Protein AF-A0A530GDT2-F1 (afdb_monomer_lite)

Radius of gyration: 15.75 Å; chains: 1; bounding box: 32×31×51 Å

Sequence (67 aa):
HLGDAYWRVGRKLEATYQWTQARDLKPDPDVLATLQQKLLKGLPPIESNTAQETPKVKPDPTPAPKG

pLDDT: mean 80.61, std 18.16, range [46.25, 97.25]

Secondary structure (DSSP, 8-state):
-HHHHHHHTT-HHHHHHHHHHHHHT---HHHHHHHHHHHHH-PPP--TT----S---------PPP-

Foldseek 3Di:
DVLLVCVVVVVNVVSLVVLVVVLVVVDDPVSNVVSVCCNPPNDDDDDVPPPDPPPPDDDDDDDDDDD

Structure (mmCIF, N/CA/C/O backbone):
data_AF-A0A530GDT2-F1
#
_entry.id   AF-A0A530GDT2-F1
#
loop_
_atom_site.group_PDB
_atom_site.id
_atom_site.type_symbol
_atom_site.label_atom_id
_atom_site.label_alt_id
_atom_site.label_comp_id
_atom_site.label_asym_id
_atom_site.label_entity_id
_atom_site.label_seq_id
_atom_site.pdbx_PDB_ins_code
_atom_site.Cartn_x
_atom_site.Cartn_y
_atom_site.Cartn_z
_atom_site.occupancy
_atom_site.B_iso_or_equiv
_atom_site.auth_seq_id
_atom_site.auth_comp_id
_atom_site.auth_asym_id
_atom_site.auth_atom_id
_atom_site.pdbx_PDB_model_num
ATOM 1 N N . HIS A 1 1 ? -3.560 -12.157 -4.439 1.00 83.75 1 HIS A N 1
ATOM 2 C CA . HIS A 1 1 ? -2.496 -11.381 -3.767 1.00 83.75 1 HIS A CA 1
ATOM 3 C C . HIS A 1 1 ? -2.826 -11.204 -2.294 1.00 83.75 1 HIS A C 1
ATOM 5 O O . HIS A 1 1 ? -3.903 -10.708 -1.984 1.00 83.75 1 HIS A O 1
ATOM 11 N N . LEU A 1 2 ? -1.927 -11.611 -1.391 1.00 89.69 2 LEU A N 1
ATOM 12 C CA . LEU A 1 2 ? -2.171 -11.514 0.054 1.00 89.69 2 LEU A CA 1
ATOM 13 C C . LEU A 1 2 ? -2.333 -10.056 0.522 1.00 89.69 2 LEU A C 1
ATOM 15 O O . LEU A 1 2 ? -3.229 -9.765 1.307 1.00 89.69 2 LEU A O 1
ATOM 19 N N . GLY A 1 3 ? -1.531 -9.132 -0.021 1.00 94.44 3 GLY A N 1
ATOM 20 C CA . GLY A 1 3 ? -1.647 -7.707 0.308 1.00 94.44 3 GLY A CA 1
ATOM 21 C C . GLY A 1 3 ? -3.013 -7.116 -0.055 1.00 94.44 3 GLY A C 1
ATOM 22 O O . GLY A 1 3 ? -3.608 -6.393 0.736 1.00 94.44 3 GLY A O 1
ATOM 23 N N . ASP A 1 4 ? -3.571 -7.505 -1.200 1.00 93.75 4 ASP A N 1
ATOM 24 C CA . ASP A 1 4 ? -4.889 -7.046 -1.651 1.00 93.75 4 ASP A CA 1
ATOM 25 C C . ASP A 1 4 ? -6.004 -7.549 -0.721 1.00 93.75 4 ASP A C 1
ATOM 27 O O . ASP A 1 4 ? -6.913 -6.793 -0.381 1.00 93.75 4 ASP A O 1
ATOM 31 N N . ALA A 1 5 ? -5.907 -8.798 -0.249 1.00 94.38 5 ALA A N 1
ATOM 32 C CA . ALA A 1 5 ? -6.839 -9.348 0.735 1.00 94.38 5 ALA A CA 1
ATOM 33 C C . ALA A 1 5 ? -6.766 -8.579 2.063 1.00 94.38 5 ALA A C 1
ATOM 35 O O . ALA A 1 5 ? -7.801 -8.175 2.591 1.00 94.38 5 ALA A O 1
ATOM 36 N N . TYR A 1 6 ? -5.555 -8.305 2.561 1.00 95.56 6 TYR A N 1
ATOM 37 C CA . TYR A 1 6 ? -5.351 -7.497 3.765 1.00 95.56 6 TYR A CA 1
ATOM 38 C C . TYR A 1 6 ? -5.912 -6.082 3.627 1.00 95.56 6 TYR A C 1
ATOM 40 O O . TYR A 1 6 ? -6.583 -5.603 4.541 1.00 95.56 6 TYR A O 1
ATOM 48 N N . TRP A 1 7 ? -5.729 -5.436 2.475 1.00 94.75 7 TRP A N 1
ATOM 49 C CA . TRP A 1 7 ? -6.268 -4.098 2.241 1.00 94.75 7 TRP A CA 1
ATOM 50 C C . TRP A 1 7 ? -7.796 -4.076 2.329 1.00 94.75 7 TRP A C 1
ATOM 52 O O . TRP A 1 7 ? -8.376 -3.193 2.960 1.00 94.75 7 TRP A O 1
ATOM 62 N N . ARG A 1 8 ? -8.449 -5.080 1.734 1.00 92.38 8 ARG A N 1
ATOM 63 C CA . ARG A 1 8 ? -9.914 -5.193 1.675 1.00 92.38 8 ARG A CA 1
ATOM 64 C C . ARG A 1 8 ? -10.557 -5.426 3.037 1.00 92.38 8 ARG A C 1
ATOM 66 O O . ARG A 1 8 ? -11.675 -4.976 3.245 1.00 92.38 8 ARG A O 1
ATOM 73 N N . VAL A 1 9 ? -9.849 -6.071 3.963 1.00 94.56 9 VAL A N 1
ATOM 74 C CA . VAL A 1 9 ? -10.318 -6.287 5.345 1.00 94.56 9 VAL A CA 1
ATOM 75 C C . VAL A 1 9 ? -9.841 -5.203 6.322 1.00 94.56 9 VAL A C 1
ATOM 77 O O . VAL A 1 9 ? -9.973 -5.359 7.530 1.00 94.56 9 VAL A O 1
ATOM 80 N N . GLY A 1 10 ? -9.254 -4.108 5.825 1.00 94.00 10 GLY A N 1
ATOM 81 C CA . GLY A 1 10 ? -8.804 -2.980 6.649 1.00 94.00 10 GLY A CA 1
ATOM 82 C C . GLY A 1 10 ? -7.421 -3.146 7.292 1.00 94.00 10 GLY A C 1
ATOM 83 O O . GLY A 1 10 ? -6.951 -2.232 7.969 1.00 94.00 10 GLY A O 1
ATOM 84 N N . ARG A 1 11 ? -6.710 -4.248 7.032 1.00 97.25 11 ARG A N 1
ATOM 85 C CA . ARG A 1 11 ? -5.334 -4.504 7.499 1.00 97.25 11 ARG A CA 1
ATOM 86 C C . ARG A 1 11 ? -4.310 -3.790 6.607 1.00 97.25 11 ARG A C 1
ATOM 88 O O . ARG A 1 11 ? -3.474 -4.409 5.952 1.00 97.25 11 ARG A O 1
ATOM 95 N N . LYS A 1 12 ? -4.386 -2.455 6.559 1.00 94.69 12 LYS A N 1
ATOM 96 C CA . LYS A 1 12 ? -3.601 -1.621 5.626 1.00 94.69 12 LYS A CA 1
ATOM 97 C C . LYS A 1 12 ? -2.088 -1.730 5.833 1.00 94.69 12 LYS A C 1
ATOM 99 O O . LYS A 1 12 ? -1.360 -1.783 4.853 1.00 94.69 12 LYS A O 1
ATOM 104 N N . LEU A 1 13 ? -1.611 -1.806 7.078 1.00 96.69 13 LEU A N 1
ATOM 105 C CA . LEU A 1 13 ? -0.175 -1.921 7.374 1.00 96.69 13 LEU A CA 1
ATOM 106 C C . LEU A 1 13 ? 0.417 -3.203 6.775 1.00 96.69 13 LEU A C 1
ATOM 108 O O . LEU A 1 13 ? 1.462 -3.175 6.130 1.00 96.69 13 LEU A O 1
ATOM 112 N N . GLU A 1 14 ? -0.290 -4.317 6.935 1.00 96.81 14 GLU A N 1
ATOM 113 C CA . GLU A 1 14 ? 0.148 -5.621 6.441 1.00 96.81 14 GLU A CA 1
ATOM 114 C C . GLU A 1 14 ? 0.021 -5.716 4.922 1.00 96.81 14 GLU A C 1
ATOM 116 O O . GLU A 1 14 ? 0.881 -6.297 4.265 1.00 96.81 14 GLU A O 1
ATOM 121 N N . ALA A 1 15 ? -0.999 -5.078 4.342 1.00 96.75 15 ALA A N 1
ATOM 122 C CA . ALA A 1 15 ? -1.104 -4.907 2.899 1.00 96.75 15 ALA A CA 1
ATOM 123 C C . ALA A 1 15 ? 0.110 -4.164 2.319 1.00 96.75 15 ALA A C 1
ATOM 125 O O . ALA A 1 15 ? 0.763 -4.667 1.404 1.00 96.75 15 ALA A O 1
ATOM 126 N N . THR A 1 16 ? 0.459 -3.016 2.905 1.00 95.31 16 THR A N 1
ATOM 127 C CA . THR A 1 16 ? 1.625 -2.215 2.511 1.00 95.31 16 THR A CA 1
ATOM 128 C C . THR A 1 16 ? 2.925 -3.003 2.663 1.00 95.31 16 THR A C 1
ATOM 130 O O . THR A 1 16 ? 3.768 -2.961 1.765 1.00 95.31 16 THR A O 1
ATOM 133 N N . TYR A 1 17 ? 3.085 -3.766 3.751 1.00 96.00 17 TYR A N 1
ATOM 134 C CA . TYR A 1 17 ? 4.248 -4.636 3.945 1.00 96.00 17 TYR A CA 1
ATOM 135 C C . TYR A 1 17 ? 4.350 -5.690 2.835 1.00 96.00 17 TYR A C 1
ATOM 137 O O . TYR A 1 17 ? 5.397 -5.814 2.200 1.00 96.00 17 TYR A O 1
ATOM 145 N N . GLN A 1 18 ? 3.247 -6.380 2.524 1.00 96.31 18 GLN A N 1
ATOM 146 C CA . GLN A 1 18 ? 3.214 -7.379 1.456 1.00 96.31 18 GLN A CA 1
ATOM 147 C C . GLN A 1 18 ? 3.548 -6.788 0.081 1.00 96.31 18 GLN A C 1
ATOM 149 O O . GLN A 1 18 ? 4.260 -7.422 -0.695 1.00 96.31 18 GLN A O 1
ATOM 154 N N . TRP A 1 19 ? 3.064 -5.586 -0.240 1.00 95.19 19 TRP A N 1
ATOM 155 C CA . TRP A 1 19 ? 3.394 -4.932 -1.510 1.00 95.19 19 TRP A CA 1
ATOM 156 C C . TRP A 1 19 ? 4.835 -4.438 -1.566 1.00 95.19 19 TRP A C 1
ATOM 158 O O . TRP A 1 19 ? 5.467 -4.540 -2.614 1.00 95.19 19 TRP A O 1
ATOM 168 N N . THR A 1 20 ? 5.369 -3.946 -0.448 1.00 95.25 20 THR A N 1
ATOM 169 C CA . THR A 1 20 ? 6.776 -3.536 -0.346 1.00 95.25 20 THR A CA 1
ATOM 170 C C . THR A 1 20 ? 7.699 -4.732 -0.562 1.00 95.25 20 THR A C 1
ATOM 172 O O . THR A 1 20 ? 8.593 -4.662 -1.397 1.00 95.25 20 THR A O 1
ATOM 175 N N . GLN A 1 21 ? 7.425 -5.865 0.092 1.00 96.00 21 GLN A N 1
ATOM 176 C CA . GLN A 1 21 ? 8.172 -7.104 -0.137 1.00 96.00 21 GLN A CA 1
ATOM 177 C C . GLN A 1 21 ? 8.071 -7.565 -1.594 1.00 96.00 21 GLN A C 1
ATOM 179 O O . GLN A 1 21 ? 9.084 -7.853 -2.222 1.00 96.00 21 GLN A O 1
ATOM 184 N N . ALA A 1 22 ? 6.863 -7.573 -2.167 1.00 93.62 22 ALA A N 1
ATOM 185 C CA . ALA A 1 22 ? 6.665 -7.962 -3.561 1.00 93.62 22 ALA A CA 1
ATOM 186 C C . ALA A 1 22 ? 7.431 -7.058 -4.542 1.00 93.62 22 ALA A C 1
ATOM 188 O O . ALA A 1 22 ? 7.948 -7.551 -5.537 1.00 93.62 22 ALA A O 1
ATOM 189 N N . ARG A 1 23 ? 7.536 -5.755 -4.250 1.00 94.31 23 ARG A N 1
ATOM 190 C CA . ARG A 1 23 ? 8.328 -4.784 -5.018 1.00 94.31 23 ARG A CA 1
ATOM 191 C C . ARG A 1 23 ? 9.824 -5.090 -4.924 1.00 94.31 23 ARG A C 1
ATOM 193 O O . ARG A 1 23 ? 10.525 -5.030 -5.931 1.00 94.31 23 ARG A O 1
ATOM 200 N N . ASP A 1 24 ? 10.307 -5.418 -3.729 1.00 94.38 24 ASP A N 1
ATOM 201 C CA . ASP A 1 24 ? 11.731 -5.651 -3.462 1.00 94.38 24 ASP A CA 1
ATOM 202 C C . ASP A 1 24 ? 12.252 -6.944 -4.113 1.00 94.38 24 ASP A C 1
ATOM 204 O O . ASP A 1 24 ? 13.440 -7.048 -4.419 1.00 94.38 24 ASP A O 1
ATOM 208 N N . LEU A 1 25 ? 11.356 -7.881 -4.441 1.00 94.31 25 LEU A N 1
ATOM 209 C CA . LEU A 1 25 ? 11.656 -9.075 -5.240 1.00 94.31 25 LEU A CA 1
ATOM 210 C C . LEU A 1 25 ? 11.910 -8.787 -6.731 1.00 94.31 25 LEU A C 1
ATOM 212 O O . LEU A 1 25 ? 12.102 -9.727 -7.498 1.00 94.31 25 LEU A O 1
ATOM 216 N N .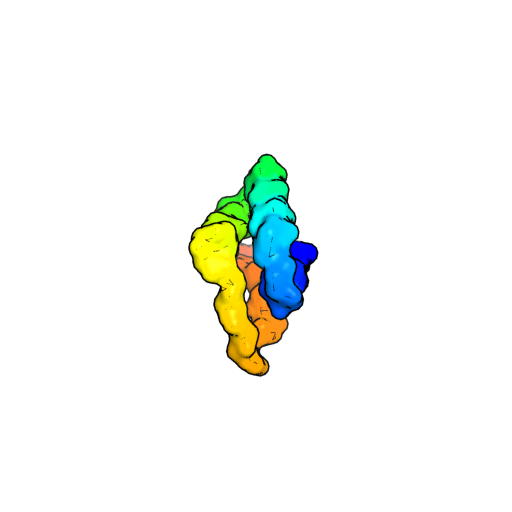 LYS A 1 26 ? 11.940 -7.511 -7.142 1.00 88.75 26 LYS A N 1
ATOM 217 C CA . LYS A 1 26 ? 12.161 -7.067 -8.530 1.00 88.75 26 LYS A CA 1
ATOM 218 C C . LYS A 1 26 ? 11.199 -7.755 -9.513 1.00 88.75 26 LYS A C 1
ATOM 220 O O . LYS A 1 26 ? 11.645 -8.467 -10.414 1.00 88.75 26 LYS A O 1
ATOM 225 N N . PRO A 1 27 ? 9.881 -7.573 -9.331 1.00 91.00 27 PRO A N 1
ATOM 226 C CA . PRO A 1 27 ? 8.897 -8.131 -10.239 1.00 91.00 27 PRO A CA 1
ATOM 227 C C . PRO A 1 27 ? 8.981 -7.430 -11.600 1.00 91.00 27 PRO A C 1
ATOM 229 O O . PRO A 1 27 ? 9.665 -6.416 -11.758 1.00 91.00 27 PRO A O 1
ATOM 232 N N . ASP A 1 28 ? 8.251 -7.963 -12.575 1.00 92.94 28 ASP A N 1
ATOM 233 C CA . ASP A 1 28 ? 8.159 -7.379 -13.911 1.00 92.94 28 ASP A CA 1
ATOM 234 C C . ASP A 1 28 ? 7.734 -5.889 -13.859 1.00 92.94 28 ASP A C 1
ATOM 236 O O . ASP A 1 28 ? 6.959 -5.522 -12.965 1.00 92.94 28 ASP A O 1
ATOM 240 N N . PRO A 1 29 ? 8.216 -5.009 -14.761 1.00 90.50 29 PRO A N 1
ATOM 241 C CA . PRO A 1 29 ? 7.942 -3.569 -14.705 1.00 90.50 29 PRO A CA 1
ATOM 242 C C . PRO A 1 29 ? 6.454 -3.200 -14.618 1.00 90.50 29 PRO A C 1
ATOM 244 O O . PRO A 1 29 ? 6.099 -2.269 -13.891 1.00 90.50 29 PRO A O 1
ATOM 247 N N . ASP A 1 30 ? 5.576 -3.948 -15.290 1.00 88.62 30 ASP A N 1
ATOM 248 C CA . ASP A 1 30 ? 4.122 -3.753 -15.222 1.00 88.62 30 ASP A CA 1
ATOM 249 C C . ASP A 1 30 ? 3.571 -4.019 -13.806 1.00 88.62 30 ASP A C 1
ATOM 251 O O . ASP A 1 30 ? 2.743 -3.273 -13.262 1.00 88.62 30 ASP A O 1
ATOM 255 N N . VAL A 1 31 ? 4.085 -5.063 -13.153 1.00 90.06 31 VAL A N 1
ATOM 256 C CA . VAL A 1 31 ? 3.735 -5.412 -11.770 1.00 90.06 31 VAL A CA 1
ATOM 257 C C . VAL A 1 31 ? 4.330 -4.395 -10.799 1.00 90.06 31 VAL A C 1
ATOM 259 O O . VAL A 1 31 ? 3.652 -3.973 -9.861 1.00 90.06 31 VAL A O 1
ATOM 262 N N . LEU A 1 32 ? 5.568 -3.957 -11.032 1.00 92.44 32 LEU A N 1
ATOM 263 C CA . LEU A 1 32 ? 6.237 -2.938 -10.230 1.00 92.44 32 LEU A CA 1
ATOM 264 C C . LEU A 1 32 ? 5.437 -1.629 -10.209 1.00 92.44 32 LEU A C 1
ATOM 266 O O . LEU A 1 32 ? 5.181 -1.089 -9.131 1.00 92.44 32 LEU A O 1
ATOM 270 N N . ALA A 1 33 ? 4.995 -1.153 -11.376 1.00 92.38 33 ALA A N 1
ATOM 271 C CA . ALA A 1 33 ? 4.167 0.045 -11.493 1.00 92.38 33 ALA A CA 1
ATOM 272 C C . ALA A 1 33 ? 2.842 -0.107 -10.726 1.00 92.38 33 ALA A C 1
ATOM 274 O O . ALA A 1 33 ? 2.433 0.795 -9.988 1.00 92.38 33 ALA A O 1
ATOM 275 N N . THR A 1 34 ? 2.207 -1.278 -10.826 1.00 90.94 34 THR A N 1
ATOM 276 C CA . THR A 1 34 ? 0.975 -1.596 -10.090 1.00 90.94 34 THR A CA 1
ATOM 277 C C . THR A 1 34 ? 1.198 -1.561 -8.574 1.00 90.94 34 THR A C 1
ATOM 279 O O . THR A 1 34 ? 0.427 -0.935 -7.847 1.00 90.94 34 THR A O 1
ATOM 282 N N . LEU A 1 35 ? 2.271 -2.182 -8.075 1.00 93.19 35 LEU A N 1
ATOM 283 C CA . LEU A 1 35 ? 2.615 -2.181 -6.650 1.00 93.19 35 LEU A CA 1
ATOM 284 C C . LEU A 1 35 ? 2.925 -0.773 -6.134 1.00 93.19 35 LEU A C 1
ATOM 286 O O . LEU A 1 35 ? 2.490 -0.420 -5.041 1.00 93.19 35 LEU A O 1
ATOM 290 N N . GLN A 1 36 ? 3.619 0.055 -6.919 1.00 93.25 36 GLN A N 1
ATOM 291 C CA . GLN A 1 36 ? 3.869 1.457 -6.574 1.00 93.25 36 GLN A CA 1
ATOM 292 C C . GLN A 1 36 ? 2.566 2.259 -6.455 1.00 93.25 36 GLN A C 1
ATOM 294 O O . GLN A 1 36 ? 2.406 3.019 -5.501 1.00 93.25 36 GLN A O 1
ATOM 299 N N . GLN A 1 37 ? 1.606 2.062 -7.366 1.00 93.88 37 GLN A N 1
ATOM 300 C CA . GLN A 1 37 ? 0.286 2.693 -7.245 1.00 93.88 37 GLN A CA 1
ATOM 301 C C . GLN A 1 37 ? -0.461 2.209 -5.996 1.00 93.88 37 GLN A C 1
ATOM 303 O O . GLN A 1 37 ? -0.993 3.038 -5.254 1.00 93.88 37 GLN A O 1
ATOM 308 N N . LYS A 1 38 ? -0.447 0.896 -5.721 1.00 93.12 38 LYS A N 1
ATOM 309 C CA . LYS A 1 38 ? -1.065 0.307 -4.521 1.00 93.12 38 LYS A CA 1
ATOM 310 C C . LYS A 1 38 ? -0.439 0.864 -3.234 1.00 93.12 38 LYS A C 1
ATOM 312 O O . LYS A 1 38 ? -1.168 1.211 -2.313 1.00 93.12 38 LYS A O 1
ATOM 317 N N . LEU A 1 39 ? 0.881 1.052 -3.186 1.00 93.00 39 LEU A N 1
ATOM 318 C CA . LEU A 1 39 ? 1.575 1.659 -2.042 1.00 93.00 39 LEU A CA 1
ATOM 319 C C . LEU A 1 39 ? 1.212 3.138 -1.820 1.00 93.00 39 LEU A C 1
ATOM 321 O O . LEU A 1 39 ? 1.135 3.571 -0.673 1.00 93.00 39 LEU A O 1
ATOM 325 N N . LEU A 1 40 ? 0.990 3.911 -2.888 1.00 93.19 40 LEU A N 1
ATOM 326 C CA . LEU A 1 40 ? 0.677 5.344 -2.795 1.00 93.19 40 LEU A CA 1
ATOM 327 C C . LEU A 1 40 ? -0.798 5.623 -2.488 1.00 93.19 40 LEU A C 1
ATOM 329 O O . LEU A 1 40 ? -1.110 6.510 -1.698 1.00 93.19 40 LEU A O 1
ATOM 333 N N . LYS A 1 41 ? -1.706 4.908 -3.159 1.00 92.00 41 LYS A N 1
ATOM 334 C CA . LYS A 1 41 ? -3.148 5.207 -3.163 1.00 92.00 41 LYS A CA 1
ATOM 335 C C . LYS A 1 41 ? -4.002 4.092 -2.562 1.00 92.00 41 LYS A C 1
ATOM 337 O O . LYS A 1 41 ? -5.178 4.320 -2.286 1.00 92.00 41 LYS A O 1
ATOM 342 N N . GLY A 1 42 ? -3.437 2.907 -2.339 1.00 91.31 42 GLY A N 1
ATOM 343 C CA . GLY A 1 42 ? -4.196 1.723 -1.952 1.00 91.31 42 GLY A CA 1
ATOM 344 C C . GLY A 1 42 ? -4.885 1.022 -3.118 1.00 91.31 42 GLY A C 1
ATOM 345 O O . GLY A 1 42 ? -4.633 1.333 -4.282 1.00 91.31 42 GLY A O 1
ATOM 346 N N . LEU A 1 43 ? -5.783 0.079 -2.805 1.00 90.06 43 LEU A N 1
ATOM 347 C CA . LEU A 1 43 ? -6.685 -0.483 -3.815 1.00 90.06 43 LEU A CA 1
ATOM 348 C C . LEU A 1 43 ? -7.921 0.399 -3.998 1.00 90.06 43 LEU A C 1
ATOM 350 O O . LEU A 1 43 ? -8.493 0.850 -2.997 1.00 90.06 43 LEU A O 1
ATOM 354 N N . PRO A 1 44 ? -8.392 0.550 -5.249 1.00 87.12 44 PRO A N 1
ATOM 355 C CA . PRO A 1 44 ? -9.695 1.131 -5.510 1.00 87.12 44 PRO A CA 1
ATOM 356 C C . PRO A 1 44 ? -10.815 0.271 -4.889 1.00 87.12 44 PRO A C 1
ATOM 358 O O . PRO A 1 44 ? -10.630 -0.940 -4.665 1.00 87.12 44 PRO A O 1
ATOM 361 N N . PRO A 1 45 ? -11.985 0.877 -4.614 1.00 82.06 45 PRO A N 1
ATOM 362 C CA . PRO A 1 45 ? -13.192 0.136 -4.270 1.00 82.06 45 PRO A CA 1
ATOM 363 C C . PRO A 1 45 ? -13.475 -0.938 -5.326 1.00 82.06 45 PRO A C 1
ATOM 365 O O . PRO A 1 45 ? -13.234 -0.719 -6.513 1.00 82.06 45 PRO A O 1
ATOM 368 N N . ILE A 1 46 ? -13.987 -2.101 -4.912 1.00 74.31 46 ILE A N 1
ATOM 369 C CA . ILE A 1 46 ? -14.572 -3.020 -5.891 1.00 74.31 46 ILE A CA 1
ATOM 370 C C . ILE A 1 46 ? -15.876 -2.394 -6.356 1.00 74.31 46 ILE A C 1
ATOM 372 O O . ILE A 1 46 ? -16.863 -2.402 -5.626 1.00 74.31 46 ILE A O 1
ATOM 376 N N . GLU A 1 47 ? -15.881 -1.869 -7.573 1.00 69.38 47 GLU A N 1
ATOM 377 C CA . GLU A 1 47 ? -17.122 -1.760 -8.322 1.00 69.38 47 GLU A CA 1
ATOM 378 C C . GLU A 1 47 ? -17.523 -3.168 -8.767 1.00 69.38 47 GLU A C 1
ATOM 380 O O . GLU A 1 47 ? -16.677 -3.953 -9.204 1.00 69.38 47 GLU A O 1
ATOM 385 N N . SER A 1 48 ? -18.808 -3.502 -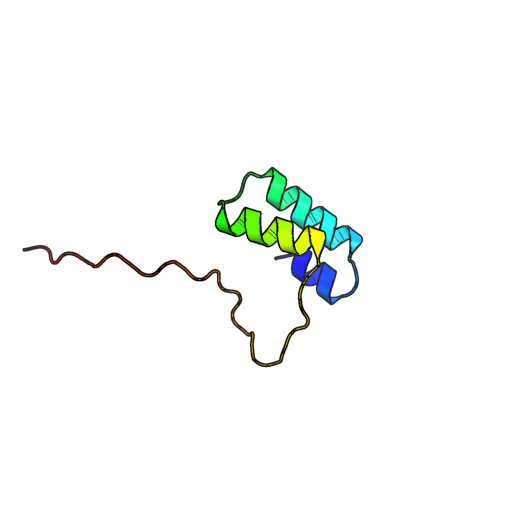8.642 1.00 57.91 48 SER A N 1
ATOM 386 C CA . SER A 1 48 ? -19.378 -4.843 -8.853 1.00 57.91 48 SER A CA 1
ATOM 387 C C . SER A 1 48 ? -19.158 -5.449 -10.254 1.00 57.91 48 SER A C 1
ATOM 389 O O . SER A 1 48 ? -19.665 -6.531 -10.527 1.00 57.91 48 SER A O 1
ATOM 391 N N . ASN A 1 49 ? -18.404 -4.786 -11.137 1.00 53.84 49 ASN A N 1
ATOM 392 C CA . ASN A 1 49 ? -18.088 -5.222 -12.497 1.00 53.84 49 ASN A CA 1
ATOM 393 C C . ASN A 1 49 ? -16.587 -5.512 -12.740 1.00 53.84 49 ASN A C 1
ATOM 395 O O . ASN A 1 49 ? -16.211 -5.965 -13.816 1.00 53.84 49 ASN A O 1
ATOM 399 N N . THR A 1 50 ? -15.701 -5.317 -11.758 1.00 53.97 50 THR A N 1
ATOM 400 C CA . THR A 1 50 ? -14.262 -5.607 -11.933 1.00 53.97 50 THR A CA 1
ATOM 401 C C . THR A 1 50 ? -13.909 -6.968 -11.334 1.00 53.97 50 THR A C 1
ATOM 403 O O . THR A 1 50 ? -13.146 -7.079 -10.377 1.00 53.97 50 THR A O 1
ATOM 406 N N . ALA A 1 51 ? -14.479 -8.034 -11.901 1.00 50.22 51 ALA A N 1
ATOM 407 C CA . ALA A 1 51 ? -14.107 -9.419 -11.588 1.00 50.22 51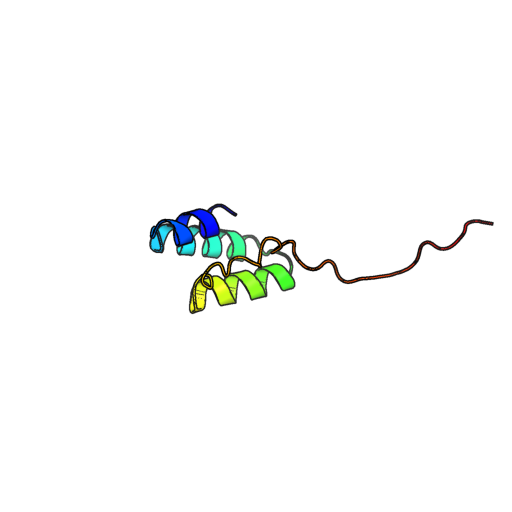 ALA A CA 1
ATOM 408 C C . ALA A 1 51 ? -12.813 -9.876 -12.301 1.00 50.22 51 ALA A C 1
ATOM 410 O O . ALA A 1 51 ? -12.455 -11.049 -12.240 1.00 50.22 51 ALA A O 1
ATOM 411 N N . GLN A 1 52 ? -12.098 -8.973 -12.979 1.00 50.38 52 GLN A N 1
ATOM 412 C CA . GLN A 1 52 ? -10.871 -9.292 -13.707 1.00 50.38 52 GLN A CA 1
ATOM 413 C C . GLN A 1 52 ? -9.824 -8.190 -13.506 1.00 50.38 52 GLN A C 1
ATOM 415 O O . GLN A 1 52 ? -9.677 -7.296 -14.327 1.00 50.38 52 GLN A O 1
ATOM 420 N N . GLU A 1 53 ? -9.048 -8.280 -12.426 1.00 54.56 53 GLU A N 1
ATOM 421 C CA . GLU A 1 53 ? -7.644 -7.841 -12.468 1.00 54.56 53 GLU A CA 1
ATOM 422 C C . GLU A 1 53 ? -6.783 -9.101 -12.659 1.00 54.56 53 GLU A C 1
ATOM 424 O O . GLU A 1 53 ? -5.923 -9.447 -11.856 1.00 54.56 53 GLU A O 1
ATOM 429 N N . THR A 1 54 ? -7.075 -9.858 -13.720 1.00 46.25 54 THR A N 1
ATOM 430 C CA . THR A 1 54 ? -6.023 -10.584 -14.430 1.00 46.25 54 THR A CA 1
ATOM 431 C C . THR A 1 54 ? -5.160 -9.514 -15.090 1.00 46.25 54 THR A C 1
ATOM 433 O O . THR A 1 54 ? -5.724 -8.682 -15.809 1.00 46.25 54 THR A O 1
ATOM 436 N N . PRO A 1 55 ? -3.833 -9.485 -14.868 1.00 50.97 55 PRO A N 1
ATOM 437 C CA . 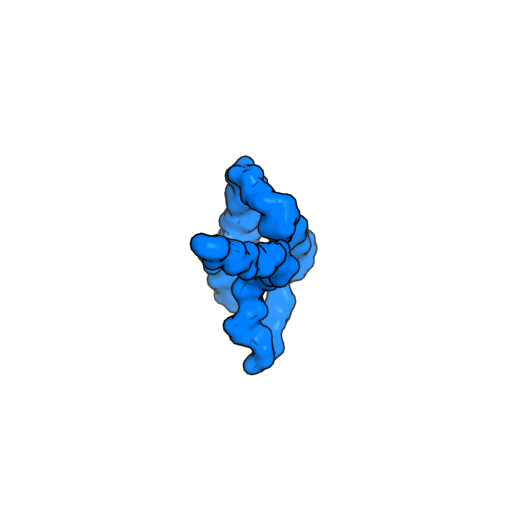PRO A 1 55 ? -2.949 -8.617 -15.627 1.00 50.97 55 PRO A CA 1
ATOM 438 C C . PRO A 1 55 ? -3.277 -8.797 -17.103 1.00 50.97 55 PRO A C 1
ATOM 440 O O . PRO A 1 55 ? -3.308 -9.924 -17.600 1.00 50.97 55 PRO A O 1
ATOM 443 N N . LYS A 1 56 ? -3.607 -7.692 -17.770 1.00 52.72 56 LYS A N 1
ATOM 444 C CA . LYS A 1 56 ? -3.836 -7.648 -19.206 1.00 52.72 56 LYS A CA 1
ATOM 445 C C . LYS A 1 56 ? -2.528 -8.060 -19.869 1.00 52.72 56 LYS A C 1
ATOM 447 O O . LYS A 1 56 ? -1.651 -7.235 -20.093 1.00 52.72 56 LYS A O 1
ATOM 452 N N . VAL A 1 57 ? -2.401 -9.363 -20.121 1.00 49.41 57 VAL A N 1
ATOM 453 C CA . VAL A 1 57 ? -1.468 -9.936 -21.081 1.00 49.41 57 VAL A CA 1
ATOM 454 C C . VAL A 1 57 ? -1.625 -9.092 -22.339 1.00 49.41 57 VAL A C 1
ATOM 456 O O . VAL A 1 57 ? -2.709 -9.007 -22.919 1.00 49.41 57 VAL A O 1
ATOM 459 N N . LYS A 1 58 ? -0.553 -8.379 -22.681 1.00 50.97 58 LYS A N 1
ATOM 460 C CA . LYS A 1 58 ? -0.347 -7.757 -23.988 1.00 50.97 58 LYS A CA 1
ATOM 461 C C . LYS A 1 58 ? -0.844 -8.733 -25.067 1.00 50.97 58 LYS A C 1
ATOM 463 O O . LYS A 1 58 ? -0.405 -9.883 -25.037 1.00 50.97 58 LYS A O 1
ATOM 468 N N . PRO A 1 59 ? -1.736 -8.343 -25.990 1.00 58.38 59 PRO A N 1
ATOM 469 C CA . PRO A 1 59 ? -2.003 -9.194 -27.133 1.00 58.38 59 PRO A CA 1
ATOM 470 C C . PRO A 1 59 ? -0.782 -9.176 -28.072 1.00 58.38 59 PRO A C 1
ATOM 472 O O . PRO A 1 59 ? -0.200 -8.114 -28.303 1.00 58.38 59 PRO A O 1
ATOM 475 N N . ASP A 1 60 ? -0.471 -10.365 -28.603 1.00 47.94 60 ASP A N 1
ATOM 476 C CA . ASP A 1 60 ? 0.340 -10.690 -29.795 1.00 47.94 60 ASP A CA 1
ATOM 477 C C . ASP A 1 60 ? 1.880 -10.845 -29.677 1.00 47.94 60 ASP A C 1
ATOM 479 O O . ASP A 1 60 ? 2.517 -10.136 -28.895 1.00 47.94 60 ASP A O 1
ATOM 483 N N . PRO A 1 61 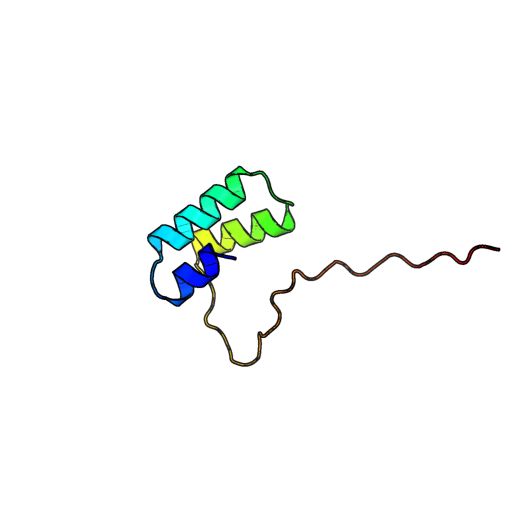? 2.499 -11.805 -30.423 1.00 52.94 61 PRO A N 1
ATOM 484 C CA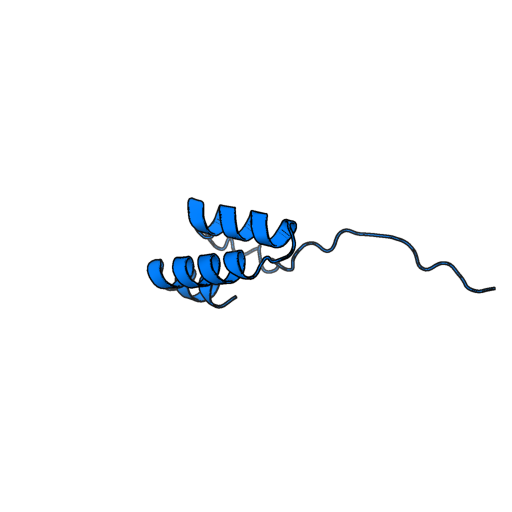 . PRO A 1 61 ? 2.167 -12.148 -31.814 1.00 52.94 61 PRO A CA 1
ATOM 485 C C . PRO A 1 61 ? 1.799 -13.619 -32.109 1.00 52.94 61 PRO A C 1
ATOM 487 O O . PRO A 1 61 ? 2.454 -14.552 -31.654 1.00 52.94 61 PRO A O 1
ATOM 490 N N . THR A 1 62 ? 0.760 -13.787 -32.930 1.00 53.62 62 THR A N 1
ATOM 491 C CA . THR A 1 62 ? 0.621 -14.715 -34.075 1.00 53.62 62 THR A CA 1
ATOM 492 C C . THR A 1 62 ? 1.254 -16.123 -33.982 1.00 53.62 62 THR A C 1
ATOM 494 O O . THR A 1 62 ? 2.481 -16.246 -33.961 1.00 53.62 62 THR A O 1
ATOM 497 N N . PRO A 1 63 ? 0.483 -17.226 -34.121 1.00 58.03 63 PRO A N 1
ATOM 498 C CA . PRO A 1 63 ? 1.075 -18.515 -34.451 1.00 58.03 63 PRO A CA 1
ATOM 499 C C . PRO A 1 63 ? 1.458 -18.504 -35.938 1.00 58.03 63 PRO A C 1
ATOM 501 O O . PRO A 1 63 ? 0.598 -18.478 -36.817 1.00 58.03 63 PRO A O 1
ATOM 504 N N . ALA A 1 64 ? 2.756 -18.501 -36.237 1.00 62.09 64 ALA A N 1
ATOM 505 C CA . ALA A 1 64 ? 3.232 -18.772 -37.589 1.00 62.09 64 ALA A CA 1
ATOM 506 C C . ALA A 1 64 ? 2.831 -20.210 -37.991 1.00 62.09 64 ALA A C 1
ATOM 508 O O . ALA A 1 64 ? 3.094 -21.142 -37.221 1.00 62.09 64 ALA A O 1
ATOM 509 N N . PRO A 1 65 ? 2.206 -20.430 -39.162 1.00 63.12 65 PRO A N 1
ATOM 510 C CA . PRO A 1 65 ? 1.913 -21.773 -39.640 1.00 63.12 65 PRO A CA 1
ATOM 511 C C . PRO A 1 65 ? 3.226 -22.463 -40.030 1.00 63.12 65 PRO A C 1
ATOM 513 O O . PRO A 1 65 ? 4.026 -21.919 -40.792 1.00 63.12 65 PRO A O 1
ATOM 516 N N . LYS A 1 66 ? 3.462 -23.661 -39.487 1.00 55.00 66 LYS A N 1
ATOM 517 C CA . LYS A 1 66 ? 4.493 -24.569 -40.001 1.00 55.00 66 LYS A CA 1
ATOM 518 C C . LYS A 1 66 ? 4.013 -25.112 -41.350 1.00 55.00 66 LYS A C 1
ATOM 520 O O . LYS A 1 66 ? 2.855 -25.517 -41.448 1.00 55.00 66 LYS A O 1
ATOM 525 N N . GLY A 1 67 ? 4.889 -25.048 -42.353 1.00 54.69 67 GLY A N 1
ATOM 526 C CA . GLY A 1 67 ? 4.708 -25.720 -43.642 1.00 54.69 67 GLY A CA 1
ATOM 527 C C . GLY A 1 67 ? 4.815 -27.234 -43.543 1.00 54.69 67 GLY A C 1
ATOM 528 O O . GLY A 1 67 ? 5.185 -27.737 -42.455 1.00 54.69 67 GLY A O 1
#